Protein AF-A0A8J6A0Q0-F1 (afdb_monomer)

pLDDT: mean 91.74, std 11.8, range [40.44, 98.25]

Solvent-accessible surface area (backbone atoms only — not comparable to full-atom values): 4993 Å² total; per-residue (Å²): 134,87,74,84,82,81,82,71,77,62,50,74,47,78,35,65,49,53,41,71,77,48,56,56,93,83,38,30,43,35,18,57,104,54,66,50,92,80,30,30,65,49,37,45,31,28,31,73,61,75,30,54,45,83,68,21,40,76,46,78,44,69,87,72,83,84,68,98,71,38,59,43,46,78,31,82,91,34,75,27,40,101

Mean predicted aligned error: 4.82 Å

Radius of gyration: 13.93 Å; Cα contacts (8 Å, |Δi|>4): 146; chains: 1; bounding box: 23×39×35 Å

InterPro domains:
  IPR004043 LCCL domain [PF03815] (11-81)
  IPR004043 LCCL domain [PS50820] (15-82)
  IPR004043 LCCL domain [SM00603] (7-81)
  IPR036609 LCCL domain superfamily [G3DSA:2.170.130.20] (3-82)
  IPR036609 LCCL domain superfamily [SSF69848] (10-81)
  IPR051957 Cysteine-rich secretory LCCL domain-containing protein [PTHR31331] (11-80)

Structure (mmCIF, N/CA/C/O backbone):
data_AF-A0A8J6A0Q0-F1
#
_entry.id   AF-A0A8J6A0Q0-F1
#
loop_
_atom_site.group_PDB
_atom_site.id
_atom_site.type_symbol
_atom_site.label_atom_id
_atom_site.label_alt_id
_atom_site.label_comp_id
_atom_site.label_asym_id
_atom_site.label_entity_id
_atom_site.label_seq_id
_atom_site.pdbx_PDB_ins_code
_atom_site.Cartn_x
_atom_site.Cartn_y
_atom_site.Cartn_z
_atom_site.occupancy
_atom_site.B_iso_or_equiv
_atom_site.auth_seq_id
_atom_site.auth_comp_id
_atom_site.auth_asym_id
_atom_site.auth_atom_id
_atom_site.pdbx_PDB_model_num
ATOM 1 N N . MET A 1 1 ? -6.248 -31.735 -23.889 1.00 40.44 1 MET A N 1
ATOM 2 C CA . MET A 1 1 ? -5.497 -30.464 -23.955 1.00 40.44 1 MET A CA 1
ATOM 3 C C . MET A 1 1 ? -4.898 -30.232 -22.581 1.00 40.44 1 MET A C 1
ATOM 5 O O . MET A 1 1 ? -5.647 -30.008 -21.642 1.00 40.44 1 MET A O 1
ATOM 9 N N . ILE A 1 2 ? -3.588 -30.432 -22.429 1.00 54.00 2 ILE A N 1
ATOM 10 C CA . ILE A 1 2 ? -2.901 -30.197 -21.154 1.00 54.00 2 ILE A CA 1
ATOM 11 C C . ILE A 1 2 ? -2.610 -28.698 -21.109 1.00 54.00 2 ILE A C 1
ATOM 13 O O . ILE A 1 2 ? -1.765 -28.211 -21.855 1.00 54.00 2 ILE A O 1
ATOM 17 N N . HIS A 1 3 ? -3.361 -27.953 -20.300 1.00 55.41 3 HIS A N 1
ATOM 18 C CA . HIS A 1 3 ? -3.003 -26.575 -19.988 1.00 55.41 3 HIS A CA 1
ATOM 19 C C . HIS A 1 3 ? -1.863 -26.632 -18.974 1.00 55.41 3 HIS A C 1
ATOM 21 O O . HIS A 1 3 ? -2.034 -27.171 -17.882 1.00 55.41 3 HIS A O 1
ATOM 27 N N . ASN A 1 4 ? -0.687 -26.136 -19.360 1.00 57.88 4 ASN A N 1
ATOM 28 C CA . ASN A 1 4 ? 0.445 -26.002 -18.450 1.00 57.88 4 ASN A CA 1
ATOM 29 C C . ASN A 1 4 ? 0.005 -25.198 -17.218 1.00 57.88 4 ASN A C 1
ATOM 31 O O . ASN A 1 4 ? -0.428 -24.052 -17.344 1.00 57.88 4 ASN A O 1
ATOM 35 N N . LEU A 1 5 ? 0.092 -25.811 -16.037 1.00 56.56 5 LEU A N 1
ATOM 36 C CA . LEU A 1 5 ? -0.191 -25.156 -14.767 1.00 56.56 5 LEU A CA 1
ATOM 37 C C . LEU A 1 5 ? 1.039 -24.338 -14.369 1.00 56.56 5 LEU A C 1
ATOM 39 O O . LEU A 1 5 ? 2.031 -24.887 -13.894 1.00 56.56 5 LEU A O 1
ATOM 43 N N . HIS A 1 6 ? 0.983 -23.025 -14.575 1.00 65.06 6 HIS A N 1
ATOM 44 C CA . HIS A 1 6 ? 2.011 -22.123 -14.069 1.00 65.06 6 HIS A CA 1
ATOM 45 C C . HIS A 1 6 ? 1.668 -21.776 -12.615 1.00 65.06 6 HIS A C 1
ATOM 47 O O . HIS A 1 6 ? 0.806 -20.941 -12.346 1.00 65.06 6 HIS A O 1
ATOM 53 N N . VAL A 1 7 ? 2.295 -22.475 -11.667 1.00 64.31 7 VAL A N 1
ATOM 54 C CA . VAL A 1 7 ? 2.144 -22.194 -10.234 1.00 64.31 7 VAL A CA 1
ATOM 55 C C . VAL A 1 7 ? 2.997 -20.968 -9.911 1.00 64.31 7 VAL A C 1
ATOM 57 O O . VAL A 1 7 ? 4.202 -21.080 -9.705 1.00 64.31 7 VAL A O 1
ATOM 60 N N . TYR A 1 8 ? 2.394 -19.781 -9.923 1.00 70.62 8 TYR A N 1
ATOM 61 C CA . TYR A 1 8 ? 3.070 -18.578 -9.441 1.00 70.62 8 TYR A CA 1
ATOM 62 C C . TYR A 1 8 ? 3.286 -18.679 -7.928 1.00 70.62 8 TYR A C 1
ATOM 64 O O . TYR A 1 8 ? 2.404 -19.133 -7.196 1.00 70.62 8 TYR A O 1
ATOM 72 N N . LEU A 1 9 ? 4.453 -18.233 -7.453 1.00 77.44 9 LEU A N 1
ATOM 73 C CA . LEU A 1 9 ? 4.677 -18.016 -6.028 1.00 77.44 9 LEU A CA 1
ATOM 74 C C . LEU A 1 9 ? 3.805 -16.833 -5.595 1.00 77.44 9 LEU A C 1
ATOM 76 O O . LEU A 1 9 ? 4.161 -15.674 -5.802 1.00 77.44 9 LEU A O 1
ATOM 80 N N . VAL A 1 10 ? 2.650 -17.141 -5.020 1.00 86.38 10 VAL A N 1
ATOM 81 C CA . VAL A 1 10 ? 1.772 -16.160 -4.388 1.00 86.38 10 VAL A CA 1
ATOM 82 C C . VAL A 1 10 ? 1.942 -16.301 -2.886 1.00 86.38 10 VAL A C 1
ATOM 84 O O . VAL A 1 10 ? 1.752 -17.381 -2.326 1.00 86.38 10 VAL A O 1
ATOM 87 N N . PHE A 1 11 ? 2.330 -15.212 -2.232 1.00 90.19 11 PHE A N 1
ATOM 88 C CA . PHE A 1 11 ? 2.453 -15.180 -0.783 1.00 90.19 11 PHE A CA 1
ATOM 89 C C . PHE A 1 11 ? 1.148 -14.674 -0.180 1.00 90.19 11 PHE A C 1
ATOM 91 O O . PHE A 1 11 ? 0.743 -13.540 -0.432 1.00 90.19 11 PHE A O 1
ATOM 98 N N . ARG A 1 12 ? 0.493 -15.510 0.625 1.00 94.81 12 ARG A N 1
ATOM 99 C CA . ARG A 1 12 ? -0.722 -15.134 1.345 1.00 94.81 12 ARG A CA 1
ATOM 100 C C . ARG A 1 12 ? -0.379 -14.718 2.762 1.00 94.81 12 ARG A C 1
ATOM 102 O O . ARG A 1 12 ? 0.201 -15.496 3.516 1.00 94.81 12 ARG A O 1
ATOM 109 N N . MET A 1 13 ? -0.822 -13.532 3.154 1.00 96.19 13 MET A N 1
ATOM 110 C CA . MET A 1 13 ? -0.722 -13.061 4.532 1.00 96.19 13 MET A CA 1
ATOM 111 C C . MET A 1 13 ? -2.043 -12.498 5.033 1.00 96.19 13 MET A C 1
ATOM 113 O O . MET A 1 13 ? -2.955 -12.218 4.258 1.00 96.19 13 MET A O 1
ATOM 117 N N . ARG A 1 14 ? -2.154 -12.350 6.353 1.00 97.50 14 ARG A N 1
ATOM 118 C CA . ARG A 1 14 ? -3.306 -11.727 7.000 1.00 97.50 14 ARG A CA 1
ATOM 119 C C . ARG A 1 14 ? -2.927 -10.338 7.493 1.00 97.50 14 ARG A C 1
ATOM 121 O O . ARG A 1 14 ? -1.979 -10.199 8.258 1.00 97.50 14 ARG A O 1
ATOM 128 N N . CYS A 1 15 ? -3.705 -9.349 7.088 1.00 97.50 15 CYS A N 1
ATOM 129 C CA . CYS A 1 15 ? -3.618 -7.982 7.566 1.00 97.50 15 CYS A CA 1
ATOM 130 C C . CYS A 1 15 ? -4.612 -7.742 8.708 1.00 97.50 15 CYS A C 1
ATOM 132 O O . CYS A 1 15 ? -5.754 -8.214 8.616 1.00 97.50 15 CYS A O 1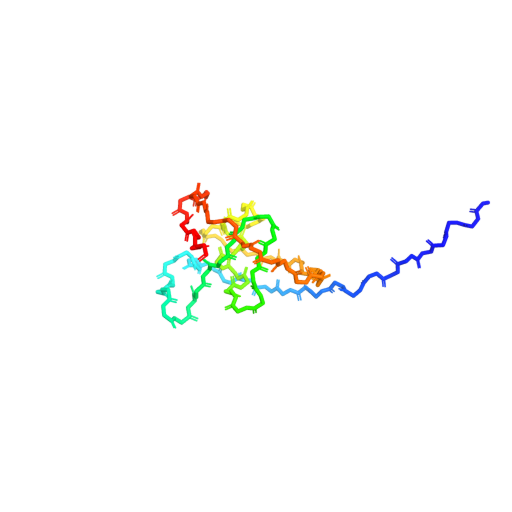
ATOM 134 N N . PRO A 1 16 ? -4.197 -7.044 9.781 1.00 96.81 16 PRO A N 1
ATOM 135 C CA . PRO A 1 16 ? -5.107 -6.630 10.838 1.00 96.81 16 PRO A CA 1
ATOM 136 C C . PRO A 1 16 ? -6.049 -5.517 10.354 1.00 96.81 16 PRO A C 1
ATOM 138 O O . PRO A 1 16 ? -5.949 -5.029 9.229 1.00 96.81 16 PRO A O 1
ATOM 141 N N . ALA A 1 17 ? -6.995 -5.144 11.211 1.00 97.00 17 ALA A N 1
ATOM 142 C CA . ALA A 1 17 ? -7.784 -3.937 11.018 1.00 97.00 17 ALA A CA 1
ATOM 143 C C . ALA A 1 17 ? -6.940 -2.678 11.301 1.00 97.00 17 ALA A C 1
ATOM 145 O O . ALA A 1 17 ? -5.942 -2.735 12.019 1.00 97.00 17 ALA A O 1
ATOM 146 N N . PHE A 1 18 ? -7.388 -1.545 10.768 1.00 96.12 18 PHE A N 1
ATOM 147 C CA . PHE A 1 18 ? -6.862 -0.193 10.963 1.00 96.12 18 PHE A CA 1
ATOM 148 C C . PHE A 1 18 ? -5.439 0.046 10.424 1.00 96.12 18 PHE A C 1
ATOM 150 O O . PHE A 1 18 ? -4.741 0.956 10.863 1.00 96.12 18 PHE A O 1
ATOM 157 N N . CYS A 1 19 ? -5.014 -0.713 9.406 1.00 94.31 19 CYS A N 1
ATOM 158 C CA . CYS A 1 19 ? -3.706 -0.531 8.756 1.00 94.31 19 CYS A CA 1
ATOM 159 C C . CYS A 1 19 ? -3.559 0.790 7.979 1.00 94.31 19 CYS A C 1
ATOM 161 O O . CYS A 1 19 ? -2.455 1.181 7.607 1.00 94.31 19 CYS A O 1
ATOM 163 N N . LYS A 1 20 ? -4.657 1.489 7.679 1.00 93.50 20 LYS A N 1
ATOM 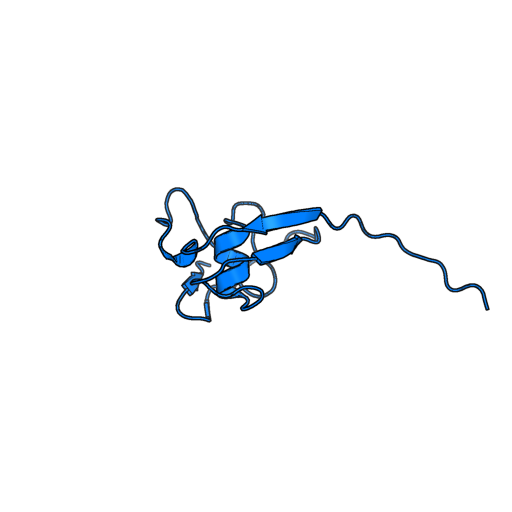164 C CA . LYS A 1 20 ? -4.601 2.823 7.065 1.00 93.50 20 LYS A CA 1
ATOM 165 C C . LYS A 1 20 ? -3.958 3.856 7.988 1.00 93.50 20 LYS A C 1
ATOM 167 O O . LYS A 1 20 ? -3.298 4.769 7.493 1.00 93.50 20 LYS A O 1
ATOM 172 N N . ASP A 1 21 ? -4.165 3.709 9.294 1.00 92.62 21 ASP A N 1
ATOM 173 C CA . ASP A 1 21 ? -3.796 4.707 10.300 1.00 92.62 21 ASP A CA 1
ATOM 174 C C . ASP A 1 21 ? -2.316 4.605 10.702 1.00 92.62 21 ASP A C 1
ATOM 176 O O . ASP A 1 21 ? -1.817 5.401 11.493 1.00 92.62 21 ASP A O 1
ATOM 180 N N . GLU A 1 22 ? -1.592 3.648 10.116 1.00 92.31 22 GLU A N 1
ATOM 181 C CA . GLU A 1 22 ? -0.157 3.459 10.276 1.00 92.31 22 GLU A CA 1
ATOM 182 C C . GLU A 1 22 ? 0.636 4.667 9.719 1.00 92.31 22 GLU A C 1
ATOM 184 O O . GLU A 1 22 ? 0.549 4.955 8.515 1.00 92.31 22 GLU A O 1
ATOM 189 N N . PRO A 1 23 ? 1.435 5.391 10.535 1.00 92.62 23 PRO A N 1
ATOM 190 C CA . PRO A 1 23 ? 2.286 6.471 10.040 1.00 92.62 23 PRO A CA 1
ATOM 191 C C . PRO A 1 23 ? 3.213 6.087 8.875 1.00 92.62 23 PRO A C 1
ATOM 193 O O . PRO A 1 23 ? 3.831 5.023 8.857 1.00 92.62 23 PRO A O 1
ATOM 196 N N . SER A 1 24 ? 3.396 7.008 7.925 1.00 90.62 24 SER A N 1
ATOM 197 C CA . SER A 1 24 ? 4.186 6.761 6.707 1.00 90.62 24 SER A CA 1
ATOM 198 C C . SER A 1 24 ? 5.670 6.458 6.948 1.00 90.62 24 SER A C 1
ATOM 200 O O . SER A 1 24 ? 6.285 5.812 6.111 1.00 90.62 24 SER A O 1
ATOM 202 N N . TYR A 1 25 ? 6.259 6.870 8.078 1.00 91.12 25 TYR A N 1
ATOM 203 C CA . TYR A 1 25 ? 7.679 6.603 8.352 1.00 91.12 25 TYR A CA 1
ATOM 204 C C . TYR A 1 25 ? 7.980 5.128 8.679 1.00 91.12 25 TYR A C 1
ATOM 206 O O . TYR A 1 25 ? 9.129 4.710 8.568 1.00 91.12 25 TYR A O 1
ATOM 214 N N . TRP A 1 26 ? 6.977 4.343 9.089 1.00 92.69 26 TRP A N 1
ATOM 215 C CA . TRP A 1 26 ? 7.129 2.904 9.357 1.00 92.69 26 TRP A CA 1
ATOM 216 C C . TRP A 1 26 ? 6.270 2.033 8.438 1.00 92.69 26 TRP A C 1
ATOM 218 O O . TRP A 1 26 ? 6.634 0.892 8.169 1.00 92.69 26 TRP A O 1
ATOM 228 N N . ALA A 1 27 ? 5.169 2.582 7.921 1.00 95.62 27 ALA A N 1
ATOM 229 C CA . ALA A 1 27 ? 4.326 1.979 6.899 1.00 95.62 27 ALA A CA 1
ATOM 230 C C . ALA A 1 27 ? 4.247 2.902 5.672 1.00 95.62 27 ALA A C 1
ATOM 232 O O . ALA A 1 27 ? 3.194 3.506 5.402 1.00 95.62 27 ALA A O 1
ATOM 233 N N . PRO A 1 28 ? 5.360 3.064 4.937 1.00 96.88 28 PRO A N 1
ATOM 234 C CA . PRO A 1 28 ? 5.357 3.844 3.712 1.00 96.88 28 PRO A CA 1
ATOM 235 C C . PRO A 1 28 ? 4.492 3.156 2.652 1.00 96.88 28 PRO A C 1
ATOM 237 O O . PRO A 1 28 ? 4.248 1.949 2.700 1.00 96.88 28 PRO A O 1
ATOM 240 N N . LEU A 1 29 ? 4.009 3.923 1.681 1.00 97.75 29 LEU A N 1
ATOM 241 C CA . LEU A 1 29 ? 3.190 3.400 0.596 1.00 97.75 29 LEU A CA 1
ATOM 242 C C . LEU A 1 29 ? 3.515 4.152 -0.689 1.00 97.75 29 LEU A C 1
ATOM 244 O O . LEU A 1 29 ? 3.152 5.317 -0.820 1.00 97.75 29 LEU A O 1
ATOM 248 N N . PHE A 1 30 ? 4.136 3.470 -1.647 1.00 97.81 30 PHE A N 1
ATOM 249 C CA . PHE A 1 30 ? 4.515 4.051 -2.932 1.00 97.81 30 PHE A CA 1
ATOM 250 C C . PHE A 1 30 ? 3.823 3.323 -4.077 1.00 97.81 30 PHE A C 1
ATOM 252 O O . PHE A 1 30 ? 3.891 2.095 -4.179 1.00 97.81 30 PHE A O 1
ATOM 259 N N . GLY A 1 31 ? 3.206 4.088 -4.974 1.00 97.25 31 GLY A N 1
ATOM 260 C CA . GLY A 1 31 ? 2.600 3.560 -6.191 1.00 97.25 31 GLY A CA 1
ATOM 261 C C . GLY A 1 31 ? 1.117 3.225 -6.111 1.00 97.25 31 GLY A C 1
ATOM 262 O O . GLY A 1 31 ? 0.428 3.431 -5.114 1.00 97.25 31 GLY A O 1
ATOM 263 N N . THR A 1 32 ? 0.614 2.731 -7.237 1.00 96.88 32 THR A N 1
ATOM 264 C CA . THR A 1 32 ? -0.797 2.425 -7.477 1.00 96.88 32 THR A CA 1
ATOM 265 C C . THR A 1 32 ? -0.879 1.269 -8.458 1.00 96.88 32 THR A C 1
ATOM 267 O O . THR A 1 32 ? -0.207 1.295 -9.489 1.00 96.88 32 THR A O 1
ATOM 270 N N . ASN A 1 33 ? -1.728 0.278 -8.169 1.00 94.19 33 ASN A N 1
ATOM 271 C CA . ASN A 1 33 ? -1.830 -1.019 -8.863 1.00 94.19 33 ASN A CA 1
ATOM 272 C C . ASN A 1 33 ? -0.569 -1.890 -8.728 1.00 94.19 33 ASN A C 1
ATOM 274 O O . ASN A 1 33 ? -0.676 -3.052 -8.358 1.00 94.19 33 ASN A O 1
ATOM 278 N N . ILE A 1 34 ? 0.610 -1.323 -8.984 1.00 96.00 34 ILE A N 1
ATOM 279 C CA . ILE A 1 34 ? 1.913 -1.898 -8.655 1.00 96.00 34 ILE A CA 1
ATOM 280 C C . ILE A 1 34 ? 2.540 -1.008 -7.584 1.00 96.00 34 ILE A C 1
ATOM 282 O O . ILE A 1 34 ? 2.630 0.209 -7.763 1.00 96.00 34 ILE A O 1
ATOM 286 N N . TYR A 1 35 ? 2.960 -1.629 -6.487 1.00 96.88 35 TYR A N 1
ATOM 287 C CA . TYR A 1 35 ? 3.531 -0.958 -5.323 1.00 96.88 35 TYR A CA 1
ATOM 288 C C . TYR A 1 35 ? 5.024 -1.264 -5.214 1.00 96.88 35 TYR A C 1
ATOM 290 O O . TYR A 1 35 ? 5.465 -2.334 -5.638 1.00 96.88 35 TYR A O 1
ATOM 298 N N . ALA A 1 36 ? 5.801 -0.328 -4.667 1.00 97.06 36 ALA A N 1
ATOM 299 C CA . ALA A 1 36 ? 7.216 -0.576 -4.399 1.00 97.06 36 ALA A CA 1
ATOM 300 C C . ALA A 1 36 ? 7.380 -1.662 -3.324 1.00 97.06 36 ALA A C 1
ATOM 302 O O . ALA A 1 36 ? 6.565 -1.750 -2.40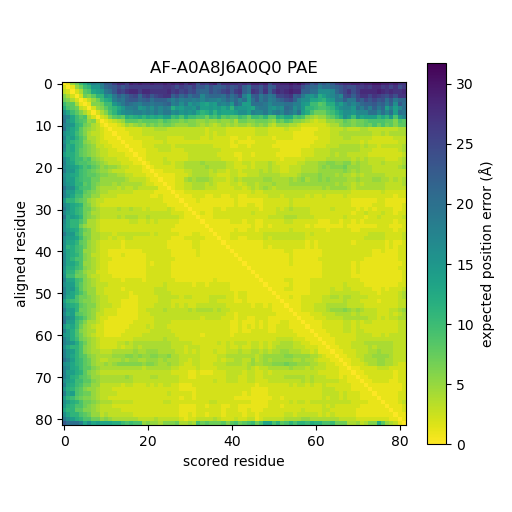5 1.00 97.06 36 ALA A O 1
ATOM 303 N N . ASP A 1 37 ? 8.466 -2.432 -3.400 1.00 95.06 37 ASP A N 1
ATOM 304 C CA . ASP A 1 37 ? 8.830 -3.479 -2.435 1.00 95.06 37 ASP A CA 1
ATOM 305 C C . ASP A 1 37 ? 9.074 -2.943 -1.016 1.00 95.06 37 ASP A C 1
ATOM 307 O O . ASP A 1 37 ? 8.974 -3.691 -0.049 1.00 95.06 37 ASP A O 1
ATOM 311 N N . SER A 1 38 ? 9.332 -1.642 -0.883 1.00 95.19 38 SER A N 1
ATOM 312 C CA . SER A 1 38 ? 9.427 -0.940 0.397 1.00 95.19 38 SER A CA 1
ATOM 313 C C . SER A 1 38 ? 8.075 -0.580 1.026 1.00 95.19 38 SER A C 1
ATOM 315 O O . SER A 1 38 ? 8.067 -0.087 2.149 1.00 95.19 38 SER A O 1
ATOM 317 N N . SER A 1 39 ? 6.945 -0.783 0.340 1.00 97.12 39 SER A N 1
ATOM 318 C CA . SER A 1 39 ? 5.619 -0.379 0.833 1.00 97.12 39 SER A CA 1
ATOM 319 C C . SER A 1 39 ? 5.046 -1.355 1.868 1.00 97.12 39 SER A C 1
ATOM 321 O O . SER A 1 39 ? 5.228 -2.567 1.760 1.00 97.12 39 SER A O 1
ATOM 323 N N . SER A 1 40 ? 4.251 -0.853 2.817 1.00 97.12 40 SER A N 1
ATOM 324 C CA . SER A 1 40 ? 3.432 -1.693 3.702 1.00 97.12 40 SER A CA 1
ATOM 325 C C . SER A 1 40 ? 2.385 -2.452 2.884 1.00 97.12 40 SER A C 1
ATOM 327 O O . SER A 1 40 ? 1.516 -1.848 2.250 1.00 97.12 40 SER A O 1
ATOM 329 N N . ILE A 1 41 ? 2.446 -3.787 2.922 1.00 97.31 41 ILE A N 1
ATOM 330 C CA . ILE A 1 41 ? 1.518 -4.672 2.198 1.00 97.31 41 ILE A CA 1
ATOM 331 C C . ILE A 1 41 ? 0.073 -4.419 2.637 1.00 97.31 41 ILE A C 1
ATOM 333 O O . ILE A 1 41 ? -0.826 -4.347 1.801 1.00 97.31 41 ILE A O 1
ATOM 337 N N . CYS A 1 42 ? -0.164 -4.245 3.937 1.00 97.38 42 CYS A N 1
ATOM 338 C CA . CYS A 1 42 ? -1.515 -4.073 4.459 1.00 97.38 42 CYS A CA 1
ATOM 339 C C . CYS A 1 42 ? -2.100 -2.704 4.126 1.00 97.38 42 CYS A C 1
ATOM 341 O O . CYS A 1 42 ? -3.246 -2.613 3.683 1.00 97.38 42 CYS A O 1
ATOM 343 N N . LYS A 1 43 ? -1.292 -1.646 4.225 1.00 97.38 43 LYS A N 1
ATOM 344 C CA . LYS A 1 43 ? -1.695 -0.306 3.794 1.00 97.38 43 LYS A CA 1
ATOM 345 C C . LYS A 1 43 ? -1.941 -0.254 2.281 1.00 97.38 43 LYS A C 1
ATOM 347 O O . LYS A 1 43 ? -2.923 0.343 1.842 1.00 97.38 43 LYS A O 1
ATOM 352 N N . ALA A 1 44 ? -1.119 -0.951 1.490 1.00 97.88 44 ALA A N 1
ATOM 353 C CA . ALA A 1 44 ? -1.320 -1.119 0.051 1.00 97.88 44 ALA A CA 1
ATOM 354 C C . ALA A 1 44 ? -2.602 -1.896 -0.275 1.00 97.88 44 ALA A C 1
ATOM 356 O O . ALA A 1 44 ? -3.300 -1.544 -1.223 1.00 97.88 44 ALA A O 1
ATOM 357 N N . ALA A 1 45 ? -2.948 -2.917 0.510 1.00 98.00 45 ALA A N 1
ATOM 358 C CA . ALA A 1 45 ? -4.165 -3.698 0.318 1.00 98.00 45 ALA A CA 1
ATOM 359 C C . ALA A 1 45 ? -5.432 -2.868 0.575 1.00 98.00 45 ALA A C 1
ATOM 361 O O . ALA A 1 45 ? -6.371 -2.937 -0.221 1.00 98.00 45 ALA A O 1
ATOM 362 N N . VAL A 1 46 ? -5.436 -2.036 1.623 1.00 98.06 46 VAL A N 1
ATOM 363 C CA . VAL A 1 46 ? -6.519 -1.068 1.874 1.00 98.06 46 VAL A CA 1
ATOM 364 C C . VAL A 1 46 ? -6.574 -0.032 0.749 1.00 98.06 46 VAL A C 1
ATOM 366 O O . VAL A 1 46 ? -7.632 0.185 0.165 1.00 98.06 46 VAL A O 1
ATOM 369 N N . HIS A 1 47 ? -5.433 0.549 0.363 1.00 98.12 47 HIS A N 1
ATOM 370 C CA . HIS A 1 47 ? -5.349 1.486 -0.762 1.00 98.12 47 HIS A CA 1
ATOM 371 C C . HIS A 1 47 ? -5.886 0.877 -2.070 1.00 98.12 47 HIS A C 1
ATOM 373 O O . HIS A 1 47 ? -6.638 1.520 -2.800 1.00 98.12 47 HIS A O 1
ATOM 379 N N . ALA A 1 48 ? -5.560 -0.383 -2.359 1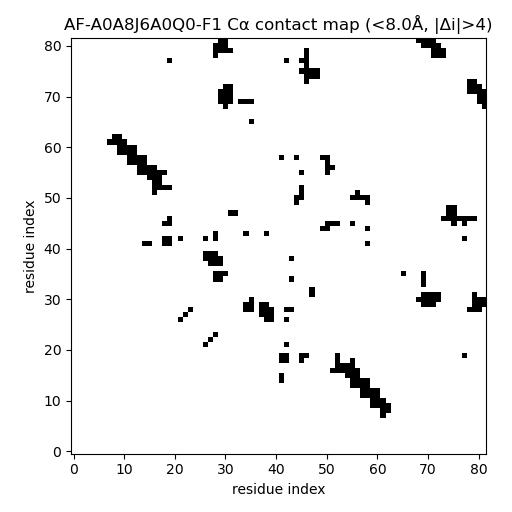.00 97.81 48 ALA A N 1
ATOM 380 C CA . ALA A 1 48 ? -6.052 -1.113 -3.524 1.00 97.81 48 ALA A CA 1
ATOM 381 C C . ALA A 1 48 ? -7.549 -1.463 -3.435 1.00 97.81 48 ALA A C 1
ATOM 383 O O . ALA A 1 48 ? -8.176 -1.677 -4.472 1.00 97.81 48 ALA A O 1
ATOM 384 N N . GLY A 1 49 ? -8.120 -1.497 -2.227 1.00 97.31 49 GLY A N 1
ATOM 385 C CA . GLY A 1 49 ? -9.496 -1.927 -1.968 1.00 97.31 49 GLY A CA 1
ATOM 386 C C . GLY A 1 49 ? -9.653 -3.446 -1.910 1.00 97.31 49 GLY A C 1
ATOM 387 O O . GLY A 1 49 ? -10.754 -3.951 -2.097 1.00 97.31 49 GLY A O 1
ATOM 388 N N . VAL A 1 50 ? -8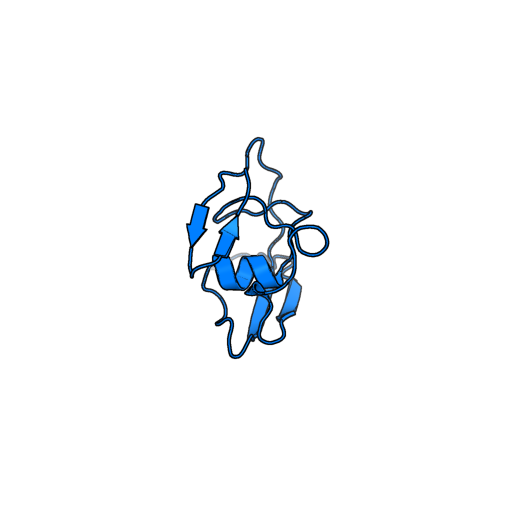.557 -4.180 -1.688 1.00 97.56 50 VAL A N 1
ATOM 389 C CA . VAL A 1 50 ? -8.563 -5.648 -1.559 1.00 97.56 50 VAL A CA 1
ATOM 390 C C . VAL A 1 50 ? -9.162 -6.069 -0.217 1.00 97.56 50 VAL A C 1
ATOM 392 O O . VAL A 1 50 ? -9.863 -7.073 -0.137 1.00 97.56 50 VAL A O 1
ATOM 395 N N . VAL A 1 51 ? -8.900 -5.289 0.833 1.00 97.19 51 VAL A N 1
ATOM 396 C CA . VAL A 1 51 ? -9.459 -5.479 2.177 1.00 97.19 51 VAL A CA 1
ATOM 397 C C . VAL A 1 51 ? -10.024 -4.159 2.692 1.00 97.19 51 VAL A C 1
ATOM 399 O O . VAL A 1 51 ? -9.559 -3.087 2.296 1.00 97.19 51 VAL A O 1
ATOM 402 N N . SER A 1 52 ? -11.017 -4.230 3.581 1.00 97.06 52 SER A N 1
ATOM 403 C CA . SER A 1 52 ? -11.505 -3.044 4.291 1.00 97.06 52 SER A CA 1
ATOM 404 C C . SER A 1 52 ? -10.508 -2.636 5.376 1.00 97.06 52 SER A C 1
ATOM 406 O O . SER A 1 52 ? -9.782 -3.477 5.919 1.00 97.06 52 SER A O 1
ATOM 408 N N . ASN A 1 53 ? -10.483 -1.348 5.717 1.00 97.31 53 ASN A N 1
ATOM 409 C CA . ASN A 1 53 ? -9.669 -0.891 6.836 1.00 97.31 53 ASN A CA 1
ATOM 410 C C . ASN A 1 53 ? -10.221 -1.438 8.159 1.00 97.31 53 ASN A C 1
ATOM 412 O O . ASN A 1 53 ? -9.461 -1.823 9.032 1.00 97.31 53 ASN A O 1
ATOM 416 N N . GLU A 1 54 ? -11.540 -1.520 8.304 1.00 97.62 54 GLU A N 1
ATOM 417 C CA . GLU A 1 54 ? -12.212 -1.817 9.569 1.00 97.62 54 GLU A CA 1
ATOM 418 C C . GLU A 1 54 ? -12.103 -3.291 9.972 1.00 97.62 54 GLU A C 1
ATOM 420 O O . GLU A 1 54 ? -12.073 -3.596 11.161 1.00 97.62 54 GLU A O 1
ATOM 425 N N . SER A 1 55 ? -12.042 -4.218 9.008 1.00 97.19 55 SER A N 1
ATOM 426 C CA . SER A 1 55 ? -11.937 -5.657 9.295 1.00 97.19 55 SER A CA 1
ATOM 427 C C . SER A 1 55 ? -10.575 -6.264 8.969 1.00 97.19 55 SER A C 1
ATOM 429 O O . SER A 1 55 ? -10.27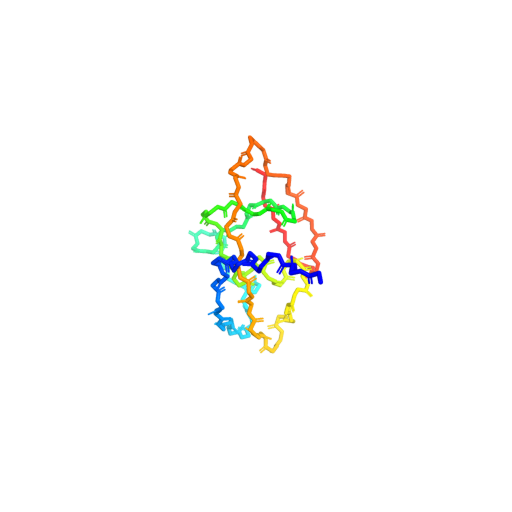8 -7.364 9.440 1.00 97.19 55 SER A O 1
ATOM 431 N N . GLY A 1 56 ? -9.762 -5.604 8.140 1.00 96.75 56 GLY A N 1
ATOM 432 C CA . GLY A 1 56 ? -8.590 -6.233 7.538 1.00 96.75 56 GLY A CA 1
ATOM 433 C C . GLY A 1 56 ? -8.982 -7.450 6.693 1.00 96.75 56 GLY A C 1
ATOM 434 O O . GLY A 1 56 ? -10.108 -7.546 6.192 1.00 96.75 56 GLY A O 1
ATOM 435 N N . GLY A 1 57 ? -8.062 -8.404 6.536 1.00 98.00 57 GLY A N 1
ATOM 436 C CA . GLY A 1 57 ? -8.338 -9.627 5.779 1.00 98.00 57 GLY A CA 1
ATOM 437 C C . GLY A 1 57 ? -7.100 -10.345 5.260 1.00 98.00 57 GLY A C 1
ATOM 438 O O . GLY A 1 57 ? -5.968 -9.992 5.584 1.00 98.00 57 GLY A O 1
ATOM 439 N N . TYR A 1 58 ? -7.324 -11.384 4.457 1.00 97.75 58 TYR A N 1
ATOM 440 C CA . TYR A 1 58 ? -6.243 -12.066 3.750 1.00 97.75 58 TYR A CA 1
ATOM 441 C C . TYR A 1 58 ? -5.912 -11.342 2.450 1.00 97.75 58 TYR A C 1
ATOM 443 O O . TYR A 1 58 ? -6.810 -10.962 1.702 1.00 97.75 58 TYR A O 1
ATOM 451 N N . VAL A 1 59 ?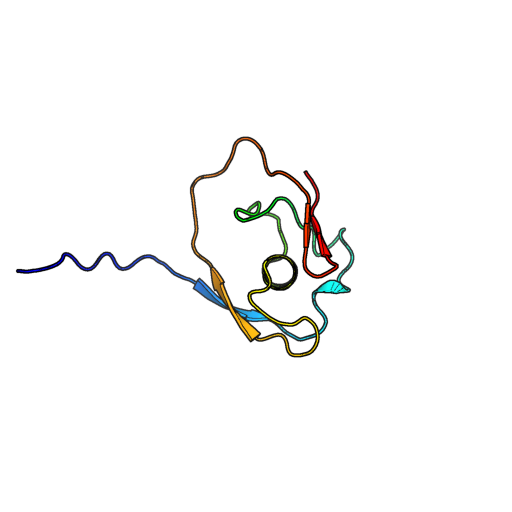 -4.620 -11.199 2.188 1.00 97.25 59 VAL A N 1
ATOM 452 C CA . VAL A 1 59 ? -4.071 -10.553 1.001 1.00 97.25 59 VAL A CA 1
ATOM 453 C C . VAL A 1 59 ? -3.103 -11.523 0.349 1.00 97.25 59 VAL A C 1
ATOM 455 O O . VAL A 1 59 ? -2.218 -12.069 1.011 1.00 97.25 59 VAL A O 1
ATOM 458 N N . ASP A 1 60 ? -3.284 -11.711 -0.949 1.00 95.50 60 ASP A N 1
ATOM 459 C CA . ASP A 1 60 ? -2.396 -12.490 -1.796 1.00 95.50 60 ASP A CA 1
ATOM 460 C C . ASP A 1 60 ? -1.453 -11.516 -2.523 1.00 95.50 60 ASP A C 1
ATOM 462 O O . ASP A 1 60 ? -1.897 -10.598 -3.216 1.00 95.50 60 ASP A O 1
ATOM 466 N N . VAL A 1 61 ? -0.145 -11.686 -2.333 1.00 94.69 61 VAL A N 1
ATOM 467 C CA . VAL A 1 61 ? 0.901 -10.824 -2.894 1.00 94.69 61 VAL A CA 1
ATOM 468 C C . VAL A 1 61 ? 1.637 -11.580 -3.987 1.00 94.69 61 VAL A C 1
ATOM 470 O O . VAL A 1 61 ? 2.150 -12.679 -3.767 1.00 94.69 61 VAL A O 1
ATOM 473 N N . MET A 1 62 ? 1.712 -10.964 -5.163 1.00 93.81 62 MET A N 1
ATOM 474 C CA . MET A 1 62 ? 2.427 -11.497 -6.316 1.00 93.81 62 MET A CA 1
ATOM 475 C C . MET A 1 62 ? 3.633 -10.602 -6.629 1.00 93.81 62 MET A C 1
ATOM 477 O O . MET A 1 62 ? 3.438 -9.426 -6.950 1.00 93.81 62 MET A O 1
ATOM 481 N N . PRO A 1 63 ? 4.870 -11.123 -6.554 1.00 91.62 63 PRO A N 1
ATOM 482 C CA . PRO A 1 63 ? 6.051 -10.395 -7.000 1.00 91.62 63 PRO A CA 1
ATOM 483 C C . PRO A 1 63 ? 5.967 -10.090 -8.499 1.00 91.62 63 PRO A C 1
ATOM 485 O O . PRO A 1 63 ? 5.570 -10.941 -9.294 1.00 91.62 63 PRO A O 1
ATOM 488 N N . VAL A 1 64 ? 6.369 -8.883 -8.889 1.00 92.38 64 VAL A N 1
ATOM 489 C CA . VAL A 1 64 ? 6.453 -8.445 -10.290 1.00 92.38 64 VAL A CA 1
ATOM 490 C C . VAL A 1 64 ? 7.764 -7.703 -10.526 1.00 92.38 64 VAL A C 1
ATOM 492 O O . VAL A 1 64 ? 8.414 -7.261 -9.577 1.00 92.38 64 VAL A O 1
ATOM 495 N N . ASP A 1 65 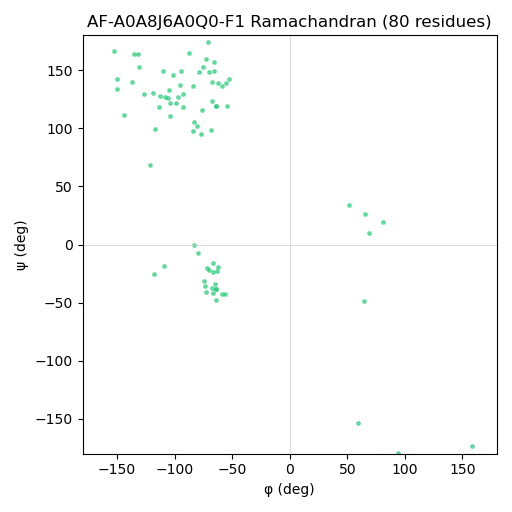? 8.140 -7.526 -11.793 1.00 93.56 65 ASP A N 1
ATOM 496 C CA . ASP A 1 65 ? 9.318 -6.737 -12.146 1.00 93.56 65 ASP A CA 1
ATOM 497 C C . ASP A 1 65 ? 9.202 -5.294 -11.640 1.00 93.56 65 ASP A C 1
ATOM 499 O O . ASP A 1 65 ? 8.166 -4.632 -11.798 1.00 93.56 65 ASP A O 1
ATOM 503 N N . LYS A 1 66 ? 10.307 -4.786 -11.081 1.00 92.69 66 LYS A N 1
ATOM 504 C CA . LYS A 1 66 ? 10.403 -3.405 -10.597 1.00 92.69 66 LYS A CA 1
ATOM 505 C C . LYS A 1 66 ? 10.043 -2.417 -11.706 1.00 92.69 66 LYS A C 1
ATOM 507 O O . LYS A 1 66 ? 10.455 -2.557 -12.860 1.00 92.69 66 LYS A O 1
ATOM 512 N N . LYS A 1 67 ? 9.301 -1.370 -11.349 1.00 93.69 67 LYS A N 1
ATOM 513 C CA . LYS A 1 67 ? 8.979 -0.267 -12.262 1.00 93.69 67 LYS A CA 1
ATOM 514 C C . LYS A 1 67 ? 9.973 0.874 -12.095 1.00 93.69 67 LYS A C 1
ATOM 516 O O . LYS A 1 67 ? 10.480 1.121 -11.007 1.00 93.69 67 LYS A O 1
ATOM 521 N N . LYS A 1 68 ? 10.218 1.600 -13.191 1.00 93.69 68 LYS A N 1
ATOM 522 C CA . LYS A 1 68 ? 11.035 2.827 -13.179 1.00 93.69 68 LYS A CA 1
ATOM 523 C C . LYS A 1 68 ? 10.371 3.966 -12.399 1.00 93.69 68 LYS A C 1
ATOM 525 O O . LYS A 1 68 ? 11.056 4.884 -11.972 1.00 93.69 68 LYS A O 1
ATOM 530 N N . MET A 1 69 ? 9.046 3.927 -12.269 1.00 94.38 69 MET A N 1
ATOM 531 C CA . MET A 1 69 ? 8.252 4.941 -11.589 1.00 94.38 69 MET A CA 1
ATOM 532 C C . MET A 1 69 ? 6.999 4.302 -10.988 1.00 94.38 69 MET A C 1
ATOM 534 O O . MET A 1 69 ? 6.381 3.443 -11.623 1.00 94.38 69 MET A O 1
ATOM 538 N N . TYR A 1 70 ? 6.613 4.769 -9.802 1.00 96.56 70 TYR A N 1
ATOM 539 C CA . TYR A 1 70 ? 5.425 4.340 -9.074 1.00 96.56 70 TYR A CA 1
ATOM 540 C C . TYR A 1 70 ? 4.485 5.543 -8.924 1.00 96.56 70 TYR A C 1
ATOM 542 O O . TYR A 1 70 ? 4.727 6.397 -8.090 1.00 96.56 70 TYR A O 1
ATOM 550 N N . PRO A 1 71 ? 3.436 5.702 -9.746 1.00 96.00 71 PRO A N 1
ATOM 551 C CA . PRO A 1 71 ? 2.551 6.857 -9.6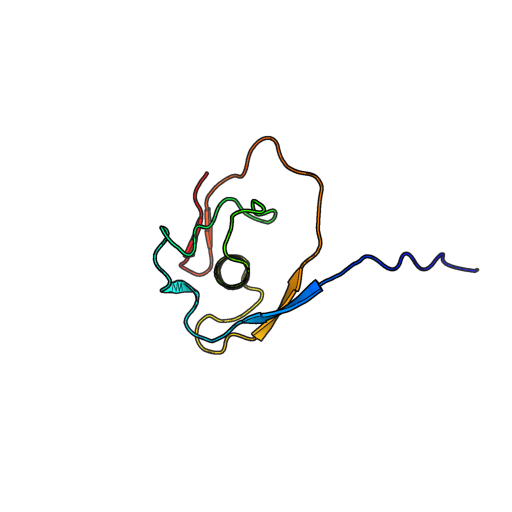20 1.00 96.00 71 PRO A CA 1
ATOM 552 C C . PRO A 1 71 ? 1.749 6.803 -8.309 1.00 96.00 71 PRO A C 1
ATOM 554 O O . PRO A 1 71 ? 1.022 5.837 -8.057 1.00 96.00 71 PRO A O 1
ATOM 557 N N . GLY A 1 72 ? 1.860 7.856 -7.498 1.00 96.62 72 GLY A N 1
ATOM 558 C CA . GLY A 1 72 ? 1.034 8.047 -6.305 1.00 96.62 72 GLY A CA 1
ATOM 559 C C . GLY A 1 72 ? -0.427 8.359 -6.651 1.00 96.62 72 GLY A C 1
ATOM 560 O O . GLY A 1 72 ? -0.712 8.966 -7.687 1.00 96.62 72 GLY A O 1
ATOM 561 N N . SER A 1 73 ? -1.366 7.944 -5.800 1.00 98.25 73 SER A N 1
ATOM 562 C CA . SER A 1 73 ? -2.789 8.281 -5.920 1.00 98.25 73 SER A CA 1
ATOM 563 C C . SER A 1 73 ? -3.500 8.283 -4.563 1.00 98.25 73 SER A C 1
ATOM 565 O O . SER A 1 73 ? -2.957 7.821 -3.564 1.00 98.25 73 SER A O 1
ATOM 567 N N . LEU A 1 74 ? -4.716 8.835 -4.528 1.00 97.44 74 LEU A N 1
ATOM 568 C CA . LEU A 1 74 ? -5.616 8.741 -3.381 1.00 97.44 74 LEU A CA 1
ATOM 569 C C . LEU A 1 74 ? -6.706 7.717 -3.705 1.00 97.44 74 LEU A C 1
ATOM 571 O O . LEU A 1 74 ? -7.558 7.967 -4.560 1.00 97.44 74 LEU A O 1
ATOM 575 N N . ARG A 1 75 ? -6.695 6.564 -3.032 1.00 97.50 75 ARG A N 1
ATOM 576 C CA . ARG A 1 75 ? -7.699 5.503 -3.215 1.00 97.50 75 ARG A CA 1
ATOM 577 C C . ARG A 1 75 ? -8.125 4.936 -1.876 1.00 97.50 75 ARG A C 1
ATOM 579 O O . ARG A 1 75 ? -7.307 4.767 -0.978 1.00 97.50 75 ARG A O 1
ATOM 586 N N . ASN A 1 76 ? -9.423 4.669 -1.735 1.00 96.75 76 ASN A N 1
ATOM 587 C CA . ASN A 1 76 ? -10.013 4.144 -0.496 1.00 96.75 76 ASN A CA 1
ATOM 588 C C . ASN A 1 76 ? -9.619 4.972 0.748 1.00 96.75 76 ASN A C 1
ATOM 590 O O . ASN A 1 76 ? -9.407 4.463 1.846 1.00 96.75 76 ASN A O 1
ATOM 594 N N . GLY A 1 77 ? -9.472 6.286 0.547 1.00 95.00 77 GLY A N 1
ATOM 595 C CA . GLY A 1 77 ? -9.051 7.238 1.570 1.00 95.00 77 GLY A CA 1
ATOM 596 C C . GLY A 1 77 ? -7.594 7.107 2.031 1.00 95.00 77 GLY A C 1
ATOM 597 O O . GLY A 1 77 ? -7.252 7.742 3.022 1.00 95.00 77 GLY A O 1
ATOM 598 N N . VAL A 1 78 ? -6.756 6.308 1.368 1.00 96.75 78 VAL A N 1
ATOM 599 C CA . VAL A 1 78 ? -5.313 6.180 1.622 1.00 96.75 78 VAL A CA 1
ATOM 600 C C . VAL A 1 78 ? -4.556 6.912 0.516 1.00 96.75 78 VAL A C 1
ATOM 602 O O . VAL A 1 78 ? -4.867 6.730 -0.659 1.00 96.75 78 VAL A O 1
ATOM 605 N N . GLN A 1 79 ? -3.574 7.737 0.878 1.00 96.62 79 GLN A N 1
ATOM 606 C CA . GLN A 1 79 ? -2.679 8.391 -0.078 1.00 96.62 79 GLN A CA 1
ATOM 607 C C . GLN A 1 79 ? -1.424 7.534 -0.270 1.00 96.62 79 GLN A C 1
ATOM 609 O O . GLN A 1 79 ? -0.782 7.169 0.715 1.00 96.62 79 GLN A O 1
ATOM 614 N N . SER A 1 80 ? -1.061 7.246 -1.519 1.00 97.25 80 SER A N 1
ATOM 615 C CA . SER A 1 80 ? 0.255 6.719 -1.876 1.00 97.25 80 SER A CA 1
ATOM 616 C C . SER A 1 80 ? 1.160 7.804 -2.450 1.00 97.25 80 SER A C 1
ATOM 618 O O . SER A 1 80 ? 0.714 8.739 -3.123 1.00 97.25 80 SER A O 1
ATOM 620 N N . GLU A 1 81 ? 2.447 7.686 -2.162 1.00 95.50 81 GLU A N 1
ATOM 621 C CA . GLU A 1 81 ? 3.500 8.582 -2.622 1.00 95.50 81 GLU A CA 1
ATOM 622 C C . GLU A 1 81 ? 4.039 8.135 -3.992 1.00 95.50 81 GLU A C 1
ATOM 624 O O . GLU A 1 81 ? 3.762 7.021 -4.461 1.00 95.50 81 GLU A O 1
ATOM 629 N N . ARG A 1 82 ? 4.764 9.040 -4.658 1.00 88.81 82 ARG A N 1
ATOM 630 C CA . ARG A 1 82 ? 5.367 8.823 -5.979 1.00 88.81 82 ARG A CA 1
ATOM 631 C C . ARG A 1 82 ? 6.852 8.497 -5.876 1.00 88.81 82 ARG A C 1
ATOM 633 O O . ARG A 1 82 ? 7.518 9.185 -5.079 1.00 88.81 82 ARG A O 1
#

Foldseek 3Di:
DDDDDDDAPKDKDWDAAQPLVDDCVCAAWFADPDTDPSHHPQNNCLQNVVAPNGGTGMDIDGDDDDDPGGDWDQGNNHTHDD

Sequence (82 aa):
MIHNLHVYLVFRMRCPAFCKDEPSYWAPLFGTNIYADSSSICKAAVHAGVVSNESGGYVDVMPVDKKKMYPGSLRNGVQSER

Secondary structure (DSSP, 8-state):
---------PEEEEE-TTGGGS-TTTS--BEESEE-TTS-HHHHHHHHTSSBTTTBEEEEE---PPPS-----EETTEEPB-

Organism: Galemys pyrenaicus (NCBI:txid202257)